Protein AF-A0A813G6Q9-F1 (afdb_monomer_lite)

InterPro domains:
  IPR015424 Pyridoxal phosphate-dependent transferase [SSF53383] (26-112)

Foldseek 3Di:
DDPFVVLLVVQLVLLCVLCVLQVNNVVNVPDPSVPRTNKDKHAHRPLQDAPDDPPDDDPGPQVCCCPPLVAHWDKDAPDDPVGIITMDGPPPRDDPVSSVSVSVSSVVSSVVD

Organism: Polarella glacialis (NCBI:txid89957)

Secondary structure (DSSP, 8-state):
--HHHHHHHHHHHHHHHHHHHHT-HHHHTTS-GGG--SEEEEEPPTTS-----TT---SSHHHHHHHHH----EEEE--TTT-EEEEEEBTTTB-HHHHHHHHHHHHHHHHT-

Structure (mmCIF, N/CA/C/O backbone):
data_AF-A0A813G6Q9-F1
#
_entry.id   AF-A0A813G6Q9-F1
#
loop_
_atom_site.group_PDB
_atom_site.id
_atom_site.type_symbol
_atom_site.label_atom_id
_atom_site.label_alt_id
_atom_site.label_comp_id
_atom_site.label_asym_id
_atom_site.label_entity_id
_atom_site.label_seq_id
_atom_site.pdbx_PDB_ins_code
_atom_site.Cartn_x
_atom_site.Cartn_y
_atom_site.Cartn_z
_atom_site.occupancy
_atom_site.B_iso_or_equiv
_atom_site.auth_seq_id
_atom_site.auth_comp_id
_atom_site.auth_asym_id
_atom_site.auth_atom_id
_atom_site.pdbx_PDB_model_num
ATOM 1 N N . GLU A 1 1 ? 16.220 8.473 -19.631 1.00 78.81 1 GLU A N 1
ATOM 2 C CA . GLU A 1 1 ? 15.675 7.422 -18.745 1.00 78.81 1 GLU A CA 1
ATOM 3 C C . GLU A 1 1 ? 14.819 6.499 -19.603 1.00 78.81 1 GLU A C 1
ATOM 5 O O . GLU A 1 1 ? 14.027 7.004 -20.392 1.00 78.81 1 GLU A O 1
ATOM 10 N N . THR A 1 2 ? 15.024 5.183 -19.544 1.00 88.25 2 THR A N 1
ATOM 11 C CA . THR A 1 2 ? 14.120 4.224 -20.209 1.00 88.25 2 THR A CA 1
ATOM 12 C C . THR A 1 2 ? 12.813 4.097 -19.422 1.00 88.25 2 THR A C 1
ATOM 14 O O . THR A 1 2 ? 12.775 4.400 -18.230 1.00 88.25 2 THR A O 1
ATOM 17 N N . SER A 1 3 ? 11.739 3.608 -20.047 1.00 85.75 3 SER A N 1
ATOM 18 C CA . SER A 1 3 ? 10.462 3.371 -19.352 1.00 85.75 3 SER A CA 1
ATO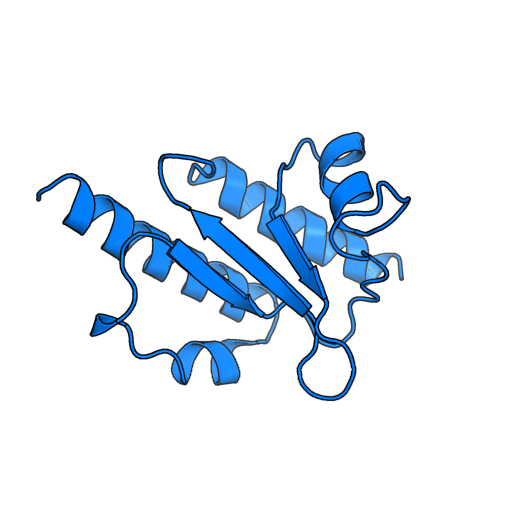M 19 C C . SER A 1 3 ? 10.615 2.449 -18.136 1.00 85.75 3 SER A C 1
ATOM 21 O O . SER A 1 3 ? 10.020 2.705 -17.092 1.00 85.75 3 SER A O 1
ATOM 23 N N . SER A 1 4 ? 11.461 1.419 -18.239 1.00 86.44 4 SER A N 1
ATOM 24 C CA . SER A 1 4 ? 11.757 0.505 -17.131 1.00 86.44 4 SER A CA 1
ATOM 25 C C . SER A 1 4 ? 12.481 1.206 -15.984 1.00 86.44 4 SER A C 1
ATOM 27 O O . SER A 1 4 ? 12.086 1.038 -14.836 1.00 86.44 4 SER A O 1
ATOM 29 N N . GLN A 1 5 ? 13.501 2.020 -16.281 1.00 89.81 5 GLN A N 1
ATOM 30 C CA . GLN A 1 5 ? 14.230 2.793 -15.263 1.00 89.81 5 GLN A CA 1
ATOM 31 C C . GLN A 1 5 ? 13.314 3.801 -14.560 1.00 89.81 5 GLN A C 1
ATOM 33 O O . GLN A 1 5 ? 13.376 3.945 -13.342 1.00 89.81 5 GLN A O 1
ATOM 38 N N . HIS A 1 6 ? 12.413 4.434 -15.315 1.00 89.44 6 HIS A N 1
ATOM 39 C CA . HIS A 1 6 ? 11.405 5.329 -14.762 1.00 89.44 6 HIS A CA 1
ATOM 40 C C . HIS A 1 6 ? 10.467 4.595 -13.799 1.00 89.44 6 HIS A C 1
ATOM 42 O O . HIS A 1 6 ? 10.303 5.009 -12.656 1.00 89.44 6 HIS A O 1
ATOM 48 N N . CYS A 1 7 ? 9.873 3.480 -14.232 1.00 89.88 7 CYS A N 1
ATOM 49 C CA . CYS A 1 7 ? 8.939 2.718 -13.400 1.00 89.88 7 CYS A CA 1
ATOM 50 C C . CYS A 1 7 ? 9.616 2.141 -12.153 1.00 89.88 7 CYS A C 1
ATOM 52 O O . CYS A 1 7 ? 9.025 2.176 -11.077 1.00 89.88 7 CYS A O 1
ATOM 54 N N . HIS A 1 8 ? 10.854 1.669 -12.291 1.00 91.00 8 HIS A N 1
ATOM 55 C CA . HIS A 1 8 ? 11.694 1.217 -11.186 1.00 91.00 8 HIS A CA 1
ATOM 56 C C . HIS A 1 8 ? 11.881 2.311 -10.128 1.00 91.00 8 HIS A C 1
ATOM 58 O O . HIS A 1 8 ? 11.502 2.147 -8.969 1.00 91.00 8 HIS A O 1
ATOM 64 N N . ARG A 1 9 ? 12.373 3.486 -10.532 1.00 91.56 9 ARG A N 1
ATOM 65 C CA . ARG A 1 9 ? 12.581 4.600 -9.601 1.00 91.56 9 ARG A CA 1
ATOM 66 C C . ARG A 1 9 ? 11.278 5.015 -8.915 1.00 91.56 9 ARG A C 1
ATOM 68 O O . ARG A 1 9 ? 11.248 5.230 -7.706 1.00 91.56 9 ARG A O 1
ATOM 75 N N . ARG A 1 10 ? 10.183 5.091 -9.675 1.00 91.38 10 ARG A N 1
ATOM 76 C CA . ARG A 1 10 ? 8.877 5.525 -9.163 1.00 91.38 10 ARG A CA 1
ATOM 77 C C . ARG A 1 10 ? 8.239 4.518 -8.214 1.00 91.38 10 ARG A C 1
ATOM 79 O O . ARG A 1 10 ? 7.620 4.937 -7.240 1.00 91.38 10 ARG A O 1
ATOM 86 N N . VAL A 1 11 ? 8.401 3.215 -8.452 1.00 91.56 11 VAL A N 1
ATOM 87 C CA . VAL A 1 11 ? 7.886 2.197 -7.527 1.00 91.56 11 VAL A CA 1
ATOM 88 C C . VAL A 1 11 ? 8.661 2.194 -6.207 1.00 91.56 11 VAL A C 1
ATOM 90 O O . VAL A 1 11 ? 8.049 2.012 -5.157 1.00 91.56 11 VAL A O 1
ATOM 93 N N . LEU A 1 12 ? 9.967 2.483 -6.236 1.00 92.69 12 LEU A N 1
ATOM 94 C CA . LEU A 1 12 ? 10.785 2.635 -5.030 1.00 92.69 12 LEU A CA 1
ATOM 95 C C . LEU A 1 12 ? 10.445 3.909 -4.242 1.00 92.69 12 LEU A C 1
ATOM 97 O O . LEU A 1 12 ? 10.329 3.865 -3.019 1.00 92.69 12 LEU A O 1
ATOM 101 N N . GLU A 1 13 ? 10.256 5.045 -4.926 1.00 92.75 13 GLU A N 1
ATOM 102 C CA . GLU A 1 13 ? 9.772 6.293 -4.311 1.00 92.75 13 GLU A CA 1
ATOM 103 C C . GLU A 1 13 ? 8.419 6.080 -3.616 1.00 92.75 13 GLU A C 1
ATOM 105 O O . GLU A 1 13 ? 8.273 6.409 -2.440 1.00 92.75 13 GLU A O 1
ATOM 110 N N . ALA A 1 14 ? 7.461 5.465 -4.317 1.00 92.75 14 ALA A N 1
ATOM 111 C CA . ALA A 1 14 ? 6.144 5.157 -3.770 1.00 92.75 14 ALA A CA 1
ATOM 112 C C . ALA A 1 14 ? 6.219 4.176 -2.592 1.00 92.75 14 ALA A C 1
ATOM 114 O O . ALA A 1 14 ? 5.548 4.369 -1.583 1.00 92.75 14 ALA A O 1
ATOM 115 N N . GLY A 1 15 ? 7.047 3.134 -2.696 1.00 93.38 15 GLY A N 1
ATOM 116 C CA . GLY A 1 15 ? 7.215 2.158 -1.625 1.00 93.38 15 GLY A CA 1
ATOM 117 C C . GLY A 1 15 ? 7.775 2.774 -0.346 1.00 93.38 15 GLY A C 1
ATOM 118 O O . GLY A 1 15 ? 7.209 2.554 0.724 1.00 93.38 15 GLY A O 1
ATOM 119 N N . ARG A 1 16 ? 8.799 3.633 -0.463 1.00 94.19 16 ARG A N 1
ATOM 120 C CA . ARG A 1 16 ? 9.325 4.416 0.668 1.00 94.19 16 ARG A CA 1
ATOM 121 C C . ARG A 1 16 ? 8.269 5.325 1.280 1.00 94.19 16 ARG A C 1
ATOM 123 O O . ARG A 1 16 ? 8.125 5.341 2.499 1.00 94.19 16 ARG A O 1
ATOM 130 N N . GLU A 1 17 ? 7.537 6.074 0.455 1.00 94.56 17 GLU A N 1
ATOM 131 C CA . GLU A 1 17 ? 6.491 6.986 0.932 1.00 94.56 17 GLU A CA 1
ATOM 132 C C . GLU A 1 17 ? 5.447 6.241 1.772 1.00 94.56 17 GLU A C 1
ATOM 134 O O . GLU A 1 17 ? 5.120 6.656 2.886 1.00 94.56 17 GLU A O 1
ATOM 139 N N . LEU A 1 18 ? 4.951 5.118 1.249 1.00 95.69 18 LEU A N 1
ATOM 140 C CA . LEU A 1 18 ? 3.947 4.306 1.921 1.00 95.69 18 LEU A CA 1
ATOM 141 C C . LEU A 1 18 ? 4.495 3.666 3.199 1.00 95.69 18 LEU A C 1
ATOM 143 O O . LEU A 1 18 ? 3.836 3.734 4.233 1.00 95.69 18 LEU A O 1
ATOM 147 N N . ALA A 1 19 ? 5.707 3.108 3.160 1.00 95.62 19 ALA A N 1
ATOM 148 C CA . ALA A 1 19 ? 6.331 2.489 4.326 1.00 95.62 19 ALA A CA 1
ATOM 149 C C . ALA A 1 19 ? 6.508 3.487 5.481 1.00 95.62 19 ALA A C 1
ATOM 151 O O . ALA A 1 19 ? 6.148 3.184 6.620 1.00 95.62 19 ALA A O 1
ATOM 152 N N . VAL A 1 20 ? 6.964 4.708 5.177 1.00 95.94 20 VAL A N 1
ATOM 153 C CA . VAL A 1 20 ? 7.081 5.796 6.158 1.00 95.94 20 VAL A CA 1
ATOM 154 C C . VAL A 1 20 ? 5.713 6.179 6.716 1.00 95.94 20 VAL A C 1
ATOM 156 O O . VAL A 1 20 ? 5.546 6.247 7.933 1.00 95.94 20 VAL A O 1
ATOM 159 N N . ALA A 1 21 ? 4.720 6.395 5.850 1.00 96.31 21 ALA A N 1
ATOM 160 C CA . ALA A 1 21 ? 3.379 6.787 6.278 1.00 96.31 21 ALA A CA 1
ATOM 161 C C . ALA A 1 21 ? 2.701 5.722 7.156 1.00 96.31 21 ALA A C 1
ATOM 163 O O . ALA A 1 21 ? 1.921 6.054 8.046 1.00 96.31 21 ALA A O 1
ATOM 164 N N . TRP A 1 22 ? 2.996 4.447 6.911 1.00 96.31 22 TRP A N 1
ATOM 165 C CA . TRP A 1 22 ? 2.398 3.305 7.599 1.00 96.31 22 TRP A CA 1
ATOM 166 C C . TRP A 1 22 ? 3.216 2.782 8.781 1.00 96.31 22 TRP A C 1
ATOM 168 O O . TRP A 1 22 ? 2.766 1.853 9.451 1.00 96.31 22 TRP A O 1
ATOM 178 N N . GLY A 1 23 ? 4.390 3.362 9.048 1.00 94.69 23 GLY A N 1
ATOM 179 C CA . GLY A 1 23 ? 5.273 2.929 10.132 1.00 94.69 23 GLY A CA 1
ATOM 180 C C . GLY A 1 23 ? 5.877 1.537 9.915 1.00 94.69 23 GLY A C 1
ATOM 181 O O . GLY A 1 23 ? 6.063 0.808 10.881 1.00 94.69 23 GLY A O 1
ATOM 182 N N . THR A 1 24 ? 6.154 1.165 8.661 1.00 94.00 24 THR A N 1
ATOM 183 C CA . THR A 1 24 ? 6.754 -0.126 8.245 1.00 94.00 24 THR A CA 1
ATOM 184 C C . THR A 1 24 ? 8.094 0.072 7.519 1.00 94.00 24 THR A C 1
ATOM 186 O O . THR A 1 24 ? 8.481 -0.681 6.624 1.00 94.00 24 THR A O 1
ATOM 189 N N . SER A 1 25 ? 8.799 1.155 7.863 1.00 89.75 25 SER A N 1
ATOM 190 C CA . SER A 1 25 ? 10.067 1.536 7.230 1.00 89.75 25 SER A CA 1
ATOM 191 C C . SER A 1 25 ? 11.165 0.496 7.427 1.00 89.75 25 SER A C 1
ATOM 193 O O . SER A 1 25 ? 11.959 0.295 6.514 1.00 89.75 25 SER A O 1
ATOM 195 N N . ASP A 1 26 ? 11.210 -0.173 8.579 1.00 84.06 26 ASP A N 1
ATOM 196 C CA . ASP A 1 26 ? 12.254 -1.156 8.887 1.00 84.06 26 ASP A CA 1
ATOM 197 C C . ASP A 1 26 ? 12.186 -2.358 7.934 1.00 84.06 26 ASP A C 1
ATOM 199 O O . ASP A 1 26 ? 13.213 -2.846 7.465 1.00 84.06 26 ASP A O 1
ATOM 203 N N . GLU A 1 27 ? 10.980 -2.796 7.567 1.00 83.50 27 GLU A N 1
ATOM 204 C CA . GLU A 1 27 ? 10.787 -3.847 6.569 1.00 83.50 27 GLU A CA 1
ATOM 205 C C . GLU A 1 27 ? 11.082 -3.375 5.152 1.00 83.50 27 GLU A C 1
ATOM 207 O O . GLU A 1 27 ? 11.574 -4.152 4.335 1.00 83.50 27 GLU A O 1
ATOM 212 N N . TRP A 1 28 ? 10.793 -2.111 4.849 1.00 85.62 28 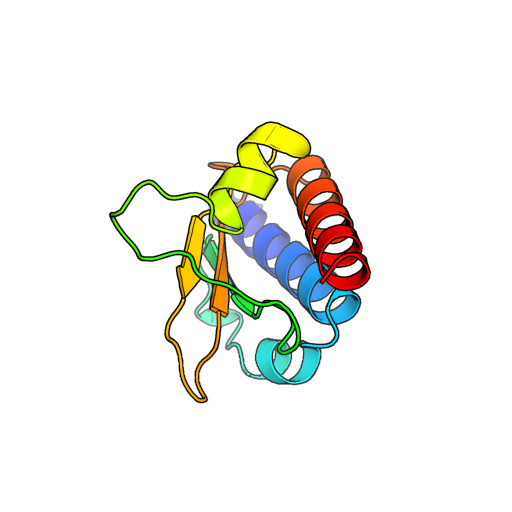TRP A N 1
ATOM 213 C CA . TRP A 1 28 ? 11.132 -1.545 3.550 1.00 85.62 28 TRP A CA 1
ATOM 214 C C . TRP A 1 28 ? 12.648 -1.426 3.357 1.00 85.62 28 TRP A C 1
ATOM 216 O O . TRP A 1 28 ? 13.152 -1.714 2.277 1.00 85.62 28 TRP A O 1
ATOM 226 N N . LEU A 1 29 ? 13.392 -1.071 4.407 1.00 71.50 29 LEU A N 1
ATOM 227 C CA . LEU A 1 29 ? 14.856 -0.995 4.380 1.00 71.50 29 LEU A CA 1
ATOM 228 C C . LEU A 1 29 ? 15.532 -2.357 4.150 1.00 71.50 29 LEU A C 1
ATOM 230 O O . LEU A 1 29 ? 16.700 -2.395 3.773 1.00 71.50 29 LEU A O 1
ATOM 234 N N . ALA A 1 30 ? 14.816 -3.467 4.357 1.00 74.56 30 ALA A N 1
ATOM 235 C CA . ALA A 1 30 ? 15.303 -4.812 4.056 1.00 74.56 30 ALA A CA 1
ATOM 236 C C . ALA A 1 30 ? 15.139 -5.207 2.574 1.00 74.56 30 ALA A C 1
ATOM 238 O O . ALA A 1 30 ? 15.600 -6.277 2.173 1.00 74.56 30 ALA A O 1
ATOM 239 N N . VAL A 1 31 ? 14.469 -4.383 1.762 1.00 81.38 31 VAL A N 1
ATOM 240 C CA . VAL A 1 31 ? 14.310 -4.624 0.326 1.00 81.38 31 VAL A CA 1
ATOM 241 C C . VAL A 1 31 ? 15.618 -4.303 -0.391 1.00 81.38 31 VAL A C 1
ATOM 243 O O . VAL A 1 31 ? 16.121 -3.185 -0.318 1.00 81.38 31 VAL A O 1
ATOM 246 N N . ASP A 1 32 ? 16.136 -5.274 -1.139 1.00 87.31 32 ASP A N 1
ATOM 247 C CA . ASP A 1 32 ? 17.211 -5.030 -2.096 1.00 87.31 32 ASP A CA 1
ATOM 248 C C . ASP A 1 32 ? 16.639 -4.305 -3.321 1.00 87.31 32 ASP A C 1
ATOM 250 O O . ASP A 1 32 ? 15.948 -4.897 -4.158 1.00 87.31 32 ASP A O 1
ATOM 254 N N . GLU A 1 33 ? 16.883 -2.996 -3.391 1.00 87.19 33 GLU A N 1
ATOM 255 C CA . GLU A 1 33 ? 16.346 -2.135 -4.441 1.00 87.19 33 GLU A CA 1
ATOM 256 C C . GLU A 1 33 ? 16.818 -2.564 -5.833 1.00 87.19 33 GLU A C 1
ATOM 258 O O . GLU A 1 33 ? 16.047 -2.431 -6.779 1.00 87.19 33 GLU A O 1
ATOM 263 N N . GLU A 1 34 ? 18.011 -3.155 -5.976 1.00 86.50 34 GLU A N 1
ATOM 264 C CA . GLU A 1 34 ? 18.526 -3.605 -7.278 1.00 86.50 34 GLU A CA 1
ATOM 265 C C . GLU A 1 34 ? 17.720 -4.779 -7.856 1.00 86.50 34 GLU A C 1
ATOM 267 O O . GLU A 1 34 ? 17.657 -4.958 -9.075 1.00 86.50 34 GLU A O 1
ATOM 272 N N . LEU A 1 35 ? 17.053 -5.554 -6.994 1.00 85.62 35 LEU A N 1
ATOM 273 C CA . LEU A 1 35 ? 16.202 -6.681 -7.389 1.00 85.62 35 LEU A CA 1
ATOM 274 C C . LEU A 1 35 ? 14.756 -6.266 -7.692 1.00 85.62 35 LEU A C 1
ATOM 276 O O . LEU A 1 35 ? 13.969 -7.063 -8.214 1.00 85.62 35 LEU A O 1
ATOM 280 N N . VAL A 1 36 ? 14.384 -5.022 -7.389 1.00 85.25 36 VAL A N 1
ATOM 281 C CA . VAL A 1 36 ? 13.060 -4.487 -7.700 1.00 85.25 36 VAL A CA 1
ATOM 282 C C . VAL A 1 36 ? 13.024 -4.105 -9.175 1.00 85.25 36 VAL A C 1
ATOM 284 O O . VAL A 1 36 ? 13.710 -3.192 -9.609 1.00 85.25 36 VAL A O 1
ATOM 287 N N . ALA A 1 37 ? 12.187 -4.769 -9.970 1.00 84.62 37 ALA A N 1
ATOM 288 C CA . ALA A 1 37 ? 11.976 -4.380 -11.364 1.00 84.62 37 ALA A CA 1
ATOM 289 C C . ALA A 1 37 ? 11.035 -3.160 -11.450 1.00 84.62 37 ALA A C 1
ATOM 291 O O . ALA A 1 37 ? 11.420 -2.034 -11.154 1.00 84.62 37 ALA A O 1
ATOM 292 N N . THR A 1 38 ? 9.776 -3.364 -11.836 1.00 85.00 38 THR A N 1
ATOM 293 C CA . THR A 1 38 ? 8.748 -2.306 -11.949 1.00 85.00 38 THR A CA 1
ATOM 294 C C . THR A 1 38 ? 7.596 -2.488 -10.956 1.00 85.00 38 THR A C 1
ATOM 296 O O . THR A 1 38 ? 6.573 -1.802 -11.030 1.00 85.00 38 THR A O 1
ATOM 299 N N . GLN A 1 39 ? 7.754 -3.431 -10.024 1.00 88.94 39 GLN A N 1
ATOM 300 C CA . GLN A 1 39 ? 6.760 -3.810 -9.028 1.00 88.94 39 GLN A CA 1
ATOM 301 C C . GLN A 1 39 ? 7.433 -3.998 -7.675 1.00 88.94 39 GLN A C 1
ATOM 303 O O . GLN A 1 39 ? 8.506 -4.589 -7.610 1.00 88.94 39 GLN A O 1
ATOM 308 N N . ALA A 1 40 ? 6.779 -3.551 -6.607 1.00 90.56 40 ALA A N 1
ATOM 309 C CA . ALA A 1 40 ? 7.268 -3.721 -5.243 1.00 90.56 40 ALA A CA 1
ATOM 310 C C . ALA A 1 40 ? 6.150 -4.212 -4.324 1.00 90.56 40 ALA A C 1
ATOM 312 O O . ALA A 1 40 ? 4.978 -3.893 -4.534 1.00 90.56 40 ALA A O 1
ATOM 313 N N . MET A 1 41 ? 6.524 -4.979 -3.304 1.00 91.50 41 MET A N 1
ATOM 314 C CA . MET A 1 41 ? 5.633 -5.396 -2.225 1.00 91.50 41 MET A CA 1
ATOM 315 C C . MET A 1 41 ? 5.886 -4.484 -1.028 1.00 91.50 41 MET A C 1
ATOM 317 O O . MET A 1 41 ? 6.980 -4.494 -0.474 1.00 91.50 41 MET A O 1
ATOM 321 N N . VAL A 1 42 ? 4.888 -3.700 -0.631 1.00 93.75 42 VAL A N 1
ATOM 322 C CA . VAL A 1 42 ? 4.974 -2.809 0.533 1.00 93.75 42 VAL A CA 1
ATOM 323 C C . VAL A 1 42 ? 4.142 -3.400 1.653 1.00 93.75 42 VAL A C 1
ATOM 325 O O . VAL A 1 42 ? 2.993 -3.793 1.430 1.00 93.75 42 VAL A O 1
ATOM 328 N N . ARG A 1 43 ? 4.715 -3.488 2.851 1.00 94.50 43 ARG A N 1
ATOM 329 C CA . ARG A 1 43 ? 4.011 -4.030 4.009 1.00 94.50 43 ARG A CA 1
ATOM 330 C C . ARG A 1 43 ? 2.900 -3.074 4.439 1.00 94.50 43 ARG A C 1
ATOM 332 O O . ARG A 1 43 ? 3.102 -1.867 4.503 1.00 94.50 43 ARG A O 1
ATOM 339 N N . LEU A 1 44 ? 1.715 -3.613 4.708 1.00 95.00 44 LEU A N 1
ATOM 340 C CA . LEU A 1 44 ? 0.628 -2.858 5.326 1.00 95.00 44 LEU A CA 1
ATOM 341 C C . LEU A 1 44 ? 0.880 -2.739 6.839 1.00 95.00 44 LEU A C 1
ATOM 343 O O . LEU A 1 44 ? 1.557 -3.597 7.412 1.00 95.00 44 LEU A O 1
ATOM 347 N N . PRO A 1 45 ? 0.316 -1.719 7.508 1.00 94.88 45 PRO A N 1
ATOM 348 C CA . PRO A 1 45 ? 0.457 -1.567 8.953 1.00 94.88 45 PRO A CA 1
ATOM 349 C C . PRO A 1 45 ? 0.062 -2.841 9.714 1.00 94.88 45 PRO A C 1
ATOM 351 O O . PRO A 1 45 ? -0.990 -3.421 9.444 1.00 94.88 45 PRO A O 1
ATOM 354 N N . HIS A 1 46 ? 0.851 -3.248 10.712 1.00 90.81 46 HIS A N 1
ATOM 355 C CA . HIS A 1 46 ? 0.586 -4.472 11.491 1.00 90.81 46 HIS A CA 1
ATOM 356 C C . HIS A 1 46 ? -0.747 -4.450 12.246 1.00 90.81 46 HIS A C 1
ATOM 358 O O . HIS A 1 46 ? -1.332 -5.496 12.511 1.00 90.81 46 HIS A O 1
ATOM 364 N N . SER A 1 47 ? -1.222 -3.259 12.600 1.00 91.38 47 SER A N 1
ATOM 365 C CA . SER A 1 47 ? -2.507 -3.049 13.265 1.00 91.38 47 SER A CA 1
ATOM 366 C C . SER A 1 47 ? -3.706 -3.140 12.317 1.00 91.38 47 SER A C 1
ATOM 368 O O . SER A 1 47 ? -4.835 -3.258 12.791 1.00 91.38 47 SER A O 1
ATOM 370 N N . LEU A 1 48 ? -3.491 -3.103 10.996 1.00 92.31 48 LEU A N 1
ATOM 371 C CA . LEU A 1 48 ? -4.566 -3.200 10.017 1.00 92.31 48 LEU A CA 1
ATOM 372 C C . LEU A 1 48 ? -5.075 -4.643 9.949 1.00 92.31 48 LEU A C 1
ATOM 374 O O . LEU A 1 48 ? -4.351 -5.566 9.571 1.00 92.31 48 LEU A O 1
ATOM 378 N N . LYS A 1 49 ? -6.356 -4.843 10.256 1.00 90.38 49 LYS A N 1
ATOM 379 C CA . LYS A 1 49 ? -7.004 -6.153 10.170 1.00 90.38 49 LYS A CA 1
ATOM 380 C C . LYS A 1 49 ? -7.330 -6.459 8.709 1.00 90.38 49 LYS A C 1
ATOM 382 O O . LYS A 1 49 ? -8.360 -6.043 8.182 1.00 90.38 49 LYS A O 1
ATOM 387 N N . VAL A 1 50 ? -6.450 -7.208 8.052 1.00 89.06 50 VAL A N 1
ATOM 388 C CA . VAL A 1 50 ? -6.652 -7.677 6.676 1.00 89.06 50 VAL A CA 1
ATOM 389 C C . VAL A 1 50 ? -7.292 -9.063 6.707 1.00 89.06 50 VAL A C 1
ATOM 391 O O . VAL A 1 50 ? -6.691 -10.026 7.176 1.00 89.06 50 VAL A O 1
ATOM 394 N N . GLN A 1 51 ? -8.526 -9.161 6.214 1.00 86.31 51 GLN A N 1
ATOM 395 C CA . GLN A 1 51 ? -9.276 -10.423 6.109 1.00 86.31 51 GLN A CA 1
ATOM 396 C C . GLN A 1 51 ? -9.391 -10.918 4.661 1.00 86.31 51 GLN A C 1
ATOM 398 O O . GLN A 1 51 ? -10.080 -11.899 4.392 1.00 86.31 51 GLN A O 1
ATOM 403 N N . ASP A 1 52 ? -8.734 -10.240 3.716 1.00 83.38 52 ASP A N 1
ATOM 404 C CA . ASP A 1 52 ? -8.737 -10.624 2.309 1.00 83.38 52 ASP A CA 1
ATOM 405 C C . ASP A 1 52 ? -8.148 -12.025 2.129 1.00 83.38 52 ASP A C 1
ATOM 407 O O . ASP A 1 52 ? -7.036 -12.308 2.581 1.00 83.38 52 ASP A O 1
ATOM 411 N N . VAL A 1 53 ? -8.893 -12.885 1.434 1.00 76.69 53 VAL A N 1
ATOM 412 C CA . VAL A 1 53 ? -8.431 -14.208 1.014 1.00 76.69 53 VAL A CA 1
ATOM 413 C C . VAL A 1 53 ? -8.180 -14.165 -0.495 1.00 76.69 53 VAL A C 1
ATOM 415 O O . VAL A 1 53 ? -9.104 -13.856 -1.256 1.00 76.69 53 VAL A O 1
ATOM 418 N N . PRO A 1 54 ? -6.953 -14.454 -0.964 1.00 69.06 54 PRO A N 1
ATOM 419 C CA . PRO A 1 54 ? -6.647 -14.469 -2.390 1.00 69.06 54 PRO A CA 1
ATOM 420 C C . PRO A 1 54 ? -7.616 -15.356 -3.186 1.00 69.06 54 PRO A C 1
ATOM 422 O O . PRO A 1 54 ? -7.877 -16.497 -2.819 1.00 69.06 54 PRO A O 1
ATOM 425 N N . GLY A 1 55 ? -8.153 -14.825 -4.287 1.00 68.00 55 GLY A N 1
ATOM 426 C CA . GLY A 1 55 ? -9.075 -15.551 -5.170 1.00 68.00 55 GLY A CA 1
ATOM 427 C C . GLY A 1 55 ? -10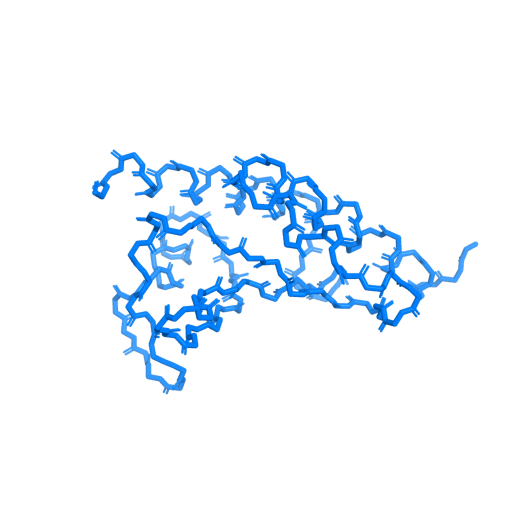.533 -15.608 -4.702 1.00 68.00 55 GLY A C 1
ATOM 428 O O . GLY A 1 55 ? -11.378 -16.048 -5.478 1.00 68.00 55 GLY A O 1
ATOM 429 N N . ILE A 1 56 ? -10.857 -15.118 -3.499 1.00 72.25 56 ILE A N 1
ATOM 430 C CA . ILE A 1 56 ? -12.232 -15.079 -2.986 1.00 72.25 56 ILE A CA 1
ATOM 431 C C . ILE A 1 56 ? -12.718 -13.624 -2.943 1.00 72.25 56 ILE A C 1
ATOM 433 O O . ILE A 1 56 ? -12.209 -12.828 -2.151 1.00 72.25 56 ILE A O 1
ATOM 437 N N . PRO A 1 57 ? -13.701 -13.239 -3.779 1.00 67.50 57 PRO A N 1
ATOM 438 C CA . PRO A 1 57 ? -14.369 -11.952 -3.645 1.00 67.50 57 PRO A CA 1
ATOM 439 C C . PRO A 1 57 ? -15.069 -11.889 -2.284 1.00 67.50 57 PRO A C 1
ATOM 441 O O . PRO A 1 57 ? -15.974 -12.672 -2.009 1.00 67.50 57 PRO A O 1
ATOM 444 N N . GLY A 1 58 ? -14.644 -10.970 -1.425 1.00 69.44 58 GLY A N 1
ATOM 445 C CA . GLY A 1 58 ? -15.195 -10.802 -0.083 1.00 69.44 58 GLY A CA 1
ATOM 446 C C . GLY A 1 58 ? -15.099 -9.357 0.390 1.00 69.44 58 GLY A C 1
ATOM 447 O O . GLY A 1 58 ? -14.447 -8.529 -0.247 1.00 69.44 58 GLY A O 1
ATOM 448 N N . ALA A 1 59 ? -15.732 -9.058 1.525 1.00 73.12 59 ALA A N 1
ATOM 449 C CA . ALA A 1 59 ? -15.753 -7.735 2.156 1.00 73.12 59 ALA A CA 1
ATOM 450 C C . ALA A 1 59 ? -14.434 -7.393 2.889 1.00 73.12 59 ALA A C 1
ATOM 452 O O . ALA A 1 59 ? -14.447 -6.894 4.011 1.00 73.12 59 ALA A O 1
ATOM 453 N N . GLY A 1 60 ? -13.292 -7.705 2.273 1.00 86.56 60 GLY A N 1
ATOM 454 C CA . GLY A 1 60 ? -11.965 -7.401 2.806 1.00 86.56 60 GLY A CA 1
ATOM 455 C C . GLY A 1 60 ? -11.517 -5.966 2.518 1.00 86.56 60 GLY A C 1
ATOM 456 O O . GLY A 1 60 ? -12.220 -5.183 1.868 1.00 86.56 60 GLY A O 1
ATOM 457 N N . VAL A 1 61 ? -10.307 -5.627 2.965 1.00 90.88 61 VAL A N 1
ATOM 458 C CA . VAL A 1 61 ? -9.679 -4.315 2.760 1.00 90.88 61 VAL A CA 1
ATOM 459 C C . VAL A 1 61 ? -9.632 -3.973 1.275 1.00 90.88 61 VAL A C 1
ATOM 461 O O . VAL A 1 61 ? -9.934 -2.840 0.909 1.00 90.88 61 VAL A O 1
ATOM 464 N N . ARG A 1 62 ? -9.356 -4.944 0.394 1.00 90.62 62 ARG A N 1
ATOM 465 C CA . ARG A 1 62 ? -9.335 -4.705 -1.055 1.00 90.62 62 ARG A CA 1
ATOM 466 C C . ARG A 1 62 ? -10.687 -4.219 -1.575 1.00 90.62 62 ARG A C 1
ATOM 468 O O . ARG A 1 62 ? -10.736 -3.295 -2.385 1.00 90.62 62 ARG A O 1
ATOM 475 N N . SER A 1 63 ? -11.783 -4.828 -1.120 1.00 89.38 63 SER A N 1
ATOM 476 C CA . SER A 1 63 ? -13.126 -4.419 -1.540 1.00 89.38 63 SER A CA 1
ATOM 477 C C . SER A 1 63 ? -13.459 -3.021 -1.035 1.00 89.38 63 SER A C 1
ATOM 479 O O . SER A 1 63 ? -14.020 -2.231 -1.788 1.00 89.38 63 SER A O 1
ATOM 481 N N . VAL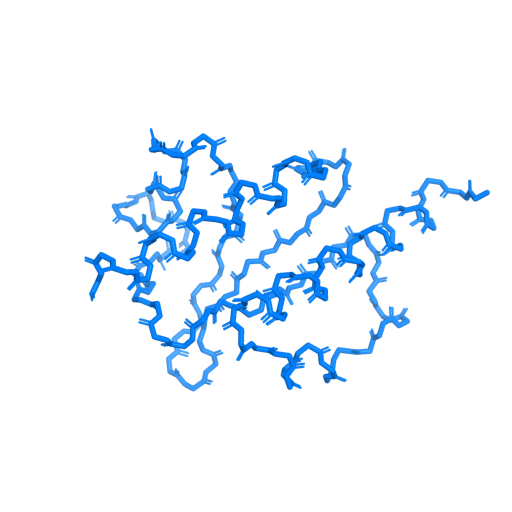 A 1 64 ? -13.088 -2.700 0.208 1.00 91.81 64 VAL A N 1
ATOM 482 C CA . VAL A 1 64 ? -13.342 -1.379 0.797 1.00 91.81 64 VAL A CA 1
ATOM 483 C C . VAL A 1 64 ? -12.530 -0.290 0.092 1.00 91.81 64 VAL A C 1
ATOM 485 O O . VAL A 1 64 ? -13.088 0.751 -0.254 1.00 91.81 64 VAL A O 1
ATOM 488 N N . LEU A 1 65 ? -11.246 -0.537 -0.192 1.00 91.75 65 LEU A N 1
ATOM 489 C CA . LEU A 1 65 ? -10.401 0.366 -0.984 1.00 91.75 65 LEU A CA 1
ATOM 490 C C . LEU A 1 65 ? -11.043 0.685 -2.337 1.00 91.75 65 LEU A C 1
ATOM 492 O O . LEU A 1 65 ? -11.159 1.853 -2.713 1.00 91.75 65 LEU A O 1
ATOM 496 N N . ARG A 1 66 ? -11.552 -0.340 -3.025 1.00 91.31 66 ARG A N 1
ATOM 497 C CA . ARG A 1 66 ? -12.224 -0.177 -4.312 1.00 91.31 66 ARG A CA 1
ATOM 498 C C . ARG A 1 66 ? -13.530 0.605 -4.195 1.00 91.31 66 ARG A C 1
ATOM 500 O O . ARG A 1 66 ? -13.699 1.613 -4.872 1.00 91.31 66 ARG A O 1
ATOM 507 N N . SER A 1 67 ? -14.467 0.142 -3.368 1.00 90.94 67 SER A N 1
ATOM 508 C CA . SER A 1 67 ? -15.839 0.662 -3.362 1.00 90.94 67 SER A CA 1
ATOM 509 C C . SER A 1 67 ? -15.962 2.035 -2.711 1.00 90.94 67 SER A C 1
ATOM 511 O O . SER A 1 67 ? -16.824 2.815 -3.103 1.00 90.94 67 SER A O 1
ATOM 513 N N . ARG A 1 68 ? -15.135 2.323 -1.700 1.00 93.12 68 ARG A N 1
ATOM 514 C CA . ARG A 1 68 ? -15.242 3.550 -0.902 1.00 93.12 68 ARG A CA 1
ATOM 515 C C . ARG A 1 68 ? -14.223 4.610 -1.297 1.00 93.12 68 ARG A C 1
ATOM 517 O O . ARG A 1 68 ? -14.546 5.790 -1.259 1.00 93.12 68 ARG A O 1
ATOM 524 N N . PHE A 1 69 ? -13.014 4.197 -1.665 1.00 91.50 69 PHE A N 1
ATOM 525 C CA . PHE A 1 69 ? -11.917 5.120 -1.966 1.00 91.50 69 PHE A CA 1
ATOM 526 C C . PHE A 1 69 ? -11.569 5.173 -3.460 1.00 91.50 69 PHE A C 1
ATOM 528 O O . PHE A 1 69 ? -10.769 6.009 -3.878 1.00 91.50 69 PHE A O 1
ATOM 535 N N . GLY A 1 70 ? -12.177 4.306 -4.281 1.00 90.19 70 GLY A N 1
ATOM 536 C CA . GLY A 1 70 ? -11.890 4.233 -5.712 1.00 90.19 70 GLY A CA 1
ATOM 537 C C . GLY A 1 70 ? -10.449 3.814 -6.006 1.00 90.19 70 GLY A C 1
ATOM 538 O O . GLY A 1 70 ? -9.884 4.263 -7.004 1.00 90.19 70 GLY A O 1
ATOM 539 N N . VAL A 1 71 ? -9.842 3.015 -5.119 1.00 90.31 71 VAL A N 1
ATOM 540 C CA . VAL A 1 71 ? -8.457 2.539 -5.221 1.00 90.31 71 VAL A CA 1
ATOM 541 C C . VAL A 1 71 ? -8.453 1.045 -5.532 1.00 90.31 71 VAL A C 1
ATOM 543 O O . VAL A 1 71 ? -8.867 0.223 -4.715 1.00 90.31 71 VAL A O 1
ATOM 546 N N . GLU A 1 72 ? -7.944 0.684 -6.708 1.00 87.62 72 GLU A N 1
ATOM 547 C CA . GLU A 1 72 ? -7.668 -0.709 -7.058 1.00 87.62 72 GLU A CA 1
ATOM 548 C C . GLU A 1 72 ? -6.291 -1.112 -6.528 1.00 87.62 72 GLU A C 1
ATOM 550 O O . GLU A 1 72 ? -5.261 -0.603 -6.968 1.00 87.62 72 GLU A O 1
ATOM 555 N N . ALA A 1 73 ? -6.270 -2.052 -5.586 1.00 87.25 73 ALA A N 1
ATOM 556 C CA . ALA A 1 73 ? -5.043 -2.570 -4.997 1.00 87.25 73 ALA A CA 1
ATOM 557 C C . ALA A 1 73 ? -4.996 -4.099 -5.076 1.00 87.25 73 ALA A C 1
ATOM 559 O O . ALA A 1 73 ? -6.003 -4.793 -4.894 1.00 87.25 73 ALA A O 1
ATOM 560 N N . ALA A 1 74 ? -3.804 -4.636 -5.329 1.00 88.88 74 ALA A N 1
ATOM 561 C CA . ALA A 1 74 ? -3.522 -6.056 -5.176 1.00 88.88 74 ALA A CA 1
ATOM 562 C C . ALA A 1 74 ? -2.962 -6.284 -3.767 1.00 88.88 74 ALA A C 1
ATOM 564 O O . ALA A 1 74 ? -1.830 -5.894 -3.489 1.00 88.88 74 ALA A O 1
ATOM 565 N N . ILE A 1 75 ? -3.764 -6.888 -2.887 1.00 89.44 75 ILE A N 1
ATOM 566 C CA . ILE A 1 75 ? -3.386 -7.183 -1.499 1.00 89.44 75 ILE A CA 1
ATOM 567 C C . ILE A 1 75 ? -3.112 -8.679 -1.359 1.00 89.44 75 ILE A C 1
ATOM 569 O O . ILE A 1 75 ? -3.934 -9.504 -1.759 1.00 89.44 75 ILE A O 1
ATOM 573 N N . GLY A 1 76 ? -1.961 -9.013 -0.781 1.00 87.88 76 GLY A N 1
ATOM 574 C CA . GLY A 1 76 ? -1.620 -10.355 -0.327 1.00 87.88 76 GLY A CA 1
ATOM 575 C C . GLY A 1 76 ? -1.659 -10.412 1.194 1.00 87.88 76 GLY A C 1
ATOM 576 O O . GLY A 1 76 ? -0.902 -9.702 1.852 1.00 87.88 76 GLY A O 1
ATOM 577 N N . ASN A 1 77 ? -2.534 -11.247 1.751 1.00 89.44 77 ASN A N 1
ATOM 578 C CA . ASN A 1 77 ? -2.559 -11.553 3.176 1.00 89.44 77 ASN A CA 1
ATOM 579 C C . ASN A 1 77 ? -1.869 -12.898 3.408 1.00 89.44 77 ASN A C 1
ATOM 581 O O . ASN A 1 77 ? -2.422 -13.941 3.061 1.00 89.44 77 ASN A O 1
ATOM 585 N N . PHE A 1 78 ? -0.661 -12.874 3.964 1.00 86.69 78 PHE A N 1
ATOM 586 C CA . PHE A 1 78 ? 0.122 -14.086 4.214 1.00 86.69 78 PHE A CA 1
ATOM 587 C C . PHE A 1 78 ? -0.061 -14.619 5.641 1.00 86.69 78 PHE A C 1
ATOM 589 O O . PHE A 1 78 ? 0.458 -15.685 5.967 1.00 86.69 78 PHE A O 1
ATOM 596 N N . GLY A 1 79 ? -0.835 -13.912 6.474 1.00 81.38 79 GLY A N 1
ATOM 597 C CA . GLY A 1 79 ? -1.151 -14.310 7.840 1.00 81.38 79 GLY A CA 1
ATOM 598 C C . GLY A 1 79 ? 0.059 -14.357 8.782 1.00 81.38 79 GLY A C 1
ATOM 599 O O . GLY A 1 79 ? 1.200 -14.065 8.413 1.00 81.38 79 GLY A O 1
ATOM 600 N N . GLY A 1 80 ? -0.214 -14.722 10.037 1.00 81.19 80 GLY A N 1
ATOM 601 C CA . GLY A 1 80 ? 0.806 -14.960 11.062 1.00 81.19 80 GLY A CA 1
ATOM 602 C C . GLY A 1 80 ? 1.785 -13.797 11.254 1.00 81.19 80 GLY A C 1
ATOM 603 O O . GLY A 1 80 ? 1.398 -12.631 11.236 1.00 81.19 80 GLY A O 1
ATOM 604 N N . SER A 1 81 ? 3.065 -14.130 11.430 1.00 81.69 81 SER A N 1
ATOM 605 C CA . SER A 1 81 ? 4.164 -13.165 11.576 1.00 81.69 81 SER A CA 1
ATOM 606 C C . SER A 1 81 ? 4.587 -12.497 10.261 1.00 81.69 81 SER A C 1
ATOM 608 O O . SER A 1 81 ? 5.315 -11.504 10.296 1.00 81.69 81 SER A O 1
ATOM 610 N N . ILE A 1 82 ? 4.130 -13.009 9.109 1.00 85.00 82 ILE A N 1
ATOM 611 C CA . ILE A 1 82 ? 4.446 -12.458 7.783 1.00 85.00 82 ILE A CA 1
ATOM 612 C C . ILE A 1 82 ? 3.582 -11.217 7.520 1.00 85.00 82 ILE A C 1
ATOM 614 O O . ILE A 1 82 ? 4.085 -10.187 7.080 1.00 85.00 82 ILE A O 1
ATOM 618 N N . GLY A 1 83 ? 2.302 -11.249 7.890 1.00 89.12 83 GLY A N 1
ATOM 619 C CA . GLY A 1 83 ? 1.395 -10.107 7.756 1.00 89.12 83 GLY A CA 1
ATOM 620 C C . GLY A 1 83 ? 0.886 -9.899 6.327 1.00 89.12 83 GLY A C 1
ATOM 621 O O . GLY A 1 83 ? 0.829 -10.833 5.523 1.00 89.12 83 GLY A O 1
ATOM 622 N N . ALA A 1 84 ? 0.463 -8.673 6.021 1.00 92.31 84 ALA A N 1
ATOM 623 C CA . ALA A 1 84 ? -0.171 -8.332 4.753 1.00 92.31 84 ALA A CA 1
ATOM 624 C C . ALA A 1 84 ? 0.634 -7.293 3.970 1.00 92.31 84 ALA A C 1
ATOM 626 O O . ALA A 1 84 ? 1.290 -6.428 4.547 1.00 92.31 84 ALA A O 1
ATOM 627 N N . TYR A 1 85 ? 0.555 -7.377 2.646 1.00 93.38 85 TYR A N 1
ATOM 628 C CA . TYR A 1 85 ? 1.302 -6.529 1.726 1.00 93.38 85 TYR A CA 1
ATOM 629 C C . TYR A 1 85 ? 0.406 -6.041 0.600 1.00 93.38 85 TYR A C 1
ATOM 631 O O . TYR A 1 85 ? -0.487 -6.756 0.140 1.00 93.38 85 TYR A O 1
ATOM 639 N N . VAL A 1 86 ? 0.704 -4.848 0.102 1.00 92.69 86 VAL A N 1
ATOM 640 C CA . VAL A 1 86 ? 0.169 -4.341 -1.155 1.00 92.69 86 VAL A CA 1
ATOM 641 C C . VAL A 1 86 ? 1.236 -4.435 -2.239 1.00 92.69 86 VAL A C 1
ATOM 643 O 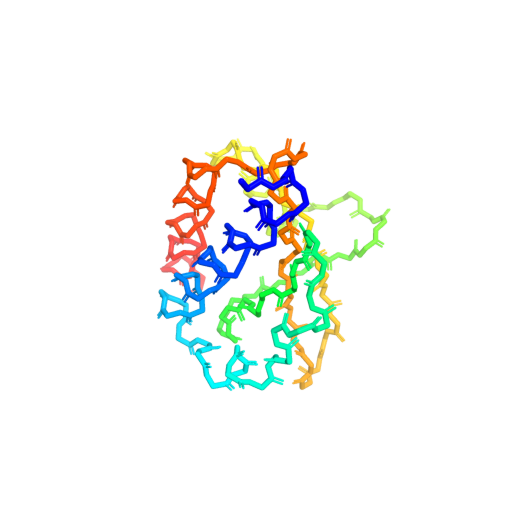O . VAL A 1 86 ? 2.395 -4.082 -2.024 1.00 92.69 86 VAL A O 1
ATOM 646 N N . ARG A 1 87 ? 0.847 -4.914 -3.420 1.00 91.81 87 ARG A N 1
ATOM 647 C CA . ARG A 1 87 ? 1.705 -4.899 -4.603 1.00 91.81 87 ARG A CA 1
ATOM 648 C C . ARG A 1 87 ? 1.498 -3.602 -5.372 1.00 91.81 87 ARG A C 1
ATOM 650 O O . ARG A 1 87 ? 0.394 -3.341 -5.849 1.00 91.81 87 ARG A O 1
ATOM 657 N N . LEU A 1 88 ? 2.576 -2.856 -5.562 1.00 90.81 88 LEU A N 1
ATOM 658 C CA . LEU A 1 88 ? 2.632 -1.697 -6.443 1.00 90.81 88 LEU A CA 1
ATOM 659 C C . LEU A 1 88 ? 3.038 -2.108 -7.858 1.00 90.81 88 LEU A C 1
ATOM 661 O O . LEU A 1 88 ? 3.795 -3.058 -8.064 1.00 90.81 88 LEU A O 1
ATOM 665 N N . SER A 1 89 ? 2.537 -1.395 -8.857 1.00 85.00 89 SER A N 1
ATOM 666 C CA . SER A 1 89 ? 2.933 -1.550 -10.260 1.00 85.00 89 SER A CA 1
ATOM 667 C C . SER A 1 89 ? 2.788 -0.213 -10.968 1.00 85.00 89 SER A C 1
ATOM 669 O O . SER A 1 89 ? 1.713 0.131 -11.475 1.00 85.00 89 SER A O 1
ATOM 671 N N . TYR A 1 90 ? 3.874 0.557 -10.966 1.00 74.06 90 TYR A N 1
ATOM 672 C CA . TYR A 1 90 ? 3.861 1.909 -11.508 1.00 74.06 90 TYR A CA 1
ATOM 673 C C . TYR A 1 90 ? 3.585 1.897 -13.019 1.00 74.06 90 TYR A C 1
ATOM 675 O O . TYR A 1 90 ? 4.062 1.013 -13.730 1.00 74.06 90 TYR A O 1
ATOM 683 N N . ALA A 1 91 ? 2.787 2.859 -13.490 1.00 66.44 91 ALA A N 1
ATOM 684 C CA . ALA A 1 91 ? 2.357 3.044 -14.885 1.00 66.44 91 ALA A CA 1
ATOM 685 C C . ALA A 1 91 ? 1.464 1.945 -15.503 1.00 66.44 91 ALA A C 1
ATOM 687 O O . ALA A 1 91 ? 0.868 2.190 -16.549 1.00 66.44 91 ALA A O 1
ATOM 688 N N . ILE A 1 92 ? 1.314 0.776 -14.868 1.00 65.81 92 ILE A N 1
ATOM 689 C CA . ILE A 1 92 ? 0.328 -0.243 -15.282 1.00 65.81 92 ILE A CA 1
ATOM 690 C C . ILE A 1 92 ? -0.944 -0.157 -14.435 1.00 65.81 92 ILE A C 1
ATOM 692 O O . ILE A 1 92 ? -2.042 -0.207 -14.980 1.00 65.81 92 ILE A O 1
ATOM 696 N N . TYR A 1 93 ? -0.805 -0.012 -13.115 1.00 60.31 93 TYR A N 1
ATOM 697 C CA . TYR A 1 93 ? -1.950 0.025 -12.197 1.00 60.31 93 TYR A CA 1
ATOM 698 C C . TYR A 1 93 ? -1.949 1.232 -11.258 1.00 60.31 93 TYR A C 1
ATOM 700 O O . TYR A 1 93 ? -2.992 1.543 -10.692 1.00 60.31 93 TYR A O 1
ATOM 708 N N . ASN A 1 94 ? -0.808 1.905 -11.072 1.00 71.75 94 ASN A N 1
ATOM 709 C CA . ASN A 1 94 ? -0.693 3.013 -10.126 1.00 71.75 94 ASN A CA 1
ATOM 710 C C . ASN A 1 94 ? -0.027 4.245 -10.756 1.00 71.75 94 ASN A C 1
ATOM 712 O O . ASN A 1 94 ? 1.076 4.164 -11.306 1.00 71.75 94 ASN A O 1
ATOM 716 N N . THR A 1 95 ? -0.691 5.389 -10.621 1.00 79.75 95 THR A N 1
ATOM 717 C CA . THR A 1 95 ? -0.155 6.748 -10.772 1.00 79.75 95 THR A CA 1
ATOM 718 C C . THR A 1 95 ? 0.254 7.313 -9.408 1.00 79.75 95 THR A C 1
ATOM 720 O O . THR A 1 95 ? -0.001 6.700 -8.374 1.00 79.75 95 THR A O 1
ATOM 723 N N . GLN A 1 96 ? 0.888 8.489 -9.370 1.00 81.19 96 GLN A N 1
ATOM 724 C CA . GLN A 1 96 ? 1.237 9.127 -8.092 1.00 81.19 96 GLN A CA 1
ATOM 725 C C . GLN A 1 96 ? -0.009 9.465 -7.258 1.00 81.19 96 GLN A C 1
ATOM 727 O O . GLN A 1 96 ? -0.010 9.263 -6.046 1.00 81.19 96 GLN A O 1
ATOM 732 N N . ASP A 1 97 ? -1.088 9.888 -7.913 1.00 85.81 97 ASP A N 1
ATOM 733 C CA . ASP A 1 97 ? -2.357 10.182 -7.249 1.00 85.81 97 ASP A CA 1
ATOM 734 C C . ASP A 1 97 ? -2.991 8.913 -6.665 1.00 85.81 97 ASP A C 1
ATOM 736 O O . ASP A 1 97 ? -3.591 8.951 -5.590 1.00 85.81 97 ASP A O 1
ATOM 740 N N . ASP A 1 98 ? -2.823 7.762 -7.326 1.00 88.62 98 ASP A N 1
ATOM 741 C CA . ASP A 1 98 ? -3.269 6.471 -6.787 1.00 88.62 98 ASP A CA 1
ATOM 742 C C . ASP A 1 98 ? -2.495 6.084 -5.527 1.00 88.62 98 ASP A C 1
ATOM 744 O O . ASP A 1 98 ? -3.095 5.580 -4.579 1.00 88.62 98 ASP A O 1
ATOM 748 N N . ILE A 1 99 ? -1.184 6.347 -5.493 1.00 91.62 99 ILE A N 1
ATOM 749 C CA . ILE A 1 99 ? -0.348 6.101 -4.311 1.00 91.62 99 ILE A CA 1
ATOM 750 C C . ILE A 1 99 ? -0.801 6.979 -3.142 1.00 91.62 99 ILE A C 1
ATOM 752 O O . ILE A 1 99 ? -1.005 6.461 -2.044 1.00 91.62 99 ILE A O 1
ATOM 756 N N . GLY A 1 100 ? -1.042 8.273 -3.376 1.00 93.50 100 GLY A N 1
ATOM 757 C CA . GLY A 1 100 ? -1.549 9.181 -2.344 1.00 93.50 100 GLY A CA 1
ATOM 758 C C . GLY A 1 100 ? -2.920 8.758 -1.807 1.00 93.50 100 GLY A C 1
ATOM 759 O O . GLY A 1 100 ? -3.118 8.672 -0.595 1.00 93.50 100 GLY A O 1
ATOM 760 N N . ARG A 1 101 ? -3.854 8.394 -2.696 1.00 94.12 101 ARG A N 1
ATOM 761 C CA . ARG A 1 101 ? -5.172 7.880 -2.289 1.00 94.12 101 ARG A CA 1
ATOM 762 C C . ARG A 1 101 ? -5.070 6.575 -1.506 1.00 94.12 101 ARG A C 1
ATOM 764 O O . ARG A 1 101 ? -5.768 6.418 -0.508 1.00 94.12 101 ARG A O 1
ATOM 771 N N . LEU A 1 102 ? -4.203 5.651 -1.926 1.00 95.25 102 LEU A N 1
ATOM 772 C CA . LEU A 1 102 ? -3.955 4.398 -1.213 1.00 95.25 102 LEU A CA 1
ATOM 773 C C . LEU A 1 102 ? -3.405 4.658 0.195 1.00 95.25 102 LEU A C 1
ATOM 775 O O . LEU A 1 102 ? -3.903 4.074 1.159 1.00 95.25 102 LEU A O 1
ATOM 779 N N . ARG A 1 103 ? -2.414 5.549 0.314 1.00 96.19 103 ARG A N 1
ATOM 780 C CA . ARG A 1 103 ? -1.817 5.963 1.590 1.00 96.19 103 ARG A CA 1
ATOM 781 C C . ARG A 1 103 ? -2.888 6.434 2.567 1.00 96.19 103 ARG A C 1
ATOM 783 O O . ARG A 1 103 ? -2.990 5.903 3.674 1.00 96.19 103 ARG A O 1
ATOM 790 N N . ASP A 1 104 ? -3.692 7.400 2.132 1.00 96.62 104 ASP A N 1
ATOM 791 C CA . ASP A 1 104 ? -4.682 8.068 2.974 1.00 96.62 104 ASP A CA 1
ATOM 792 C C . ASP A 1 104 ? -5.849 7.132 3.313 1.00 96.62 104 ASP A C 1
ATOM 794 O O . ASP A 1 104 ? -6.301 7.099 4.459 1.00 96.62 104 ASP A O 1
ATOM 798 N N . ALA A 1 105 ? -6.283 6.301 2.360 1.00 96.50 105 ALA A N 1
ATOM 799 C CA . ALA A 1 105 ? -7.326 5.305 2.581 1.00 96.50 105 ALA A CA 1
ATOM 800 C C . ALA A 1 105 ? -6.921 4.271 3.641 1.00 96.50 105 ALA 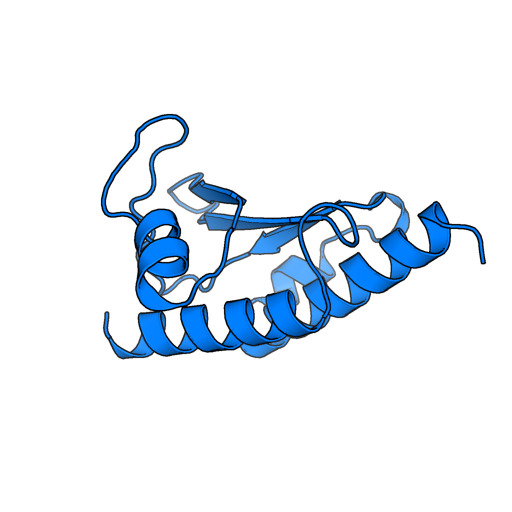A C 1
ATOM 802 O O . ALA A 1 105 ? -7.709 3.974 4.537 1.00 96.50 105 ALA A O 1
ATOM 803 N N . VAL A 1 106 ? -5.689 3.750 3.593 1.00 96.31 106 VAL A N 1
ATOM 804 C CA . VAL A 1 106 ? -5.189 2.805 4.608 1.00 96.31 106 VAL A CA 1
ATOM 805 C C . VAL A 1 106 ? -5.114 3.462 5.988 1.00 96.31 106 VAL A C 1
ATOM 807 O O . VAL A 1 106 ? -5.555 2.869 6.972 1.00 96.31 106 VAL A O 1
ATOM 810 N N . LEU A 1 107 ? -4.621 4.702 6.072 1.00 96.75 107 LEU A N 1
ATOM 811 C CA . LEU A 1 107 ? -4.575 5.453 7.331 1.00 96.75 107 LEU A CA 1
ATOM 812 C C . LEU A 1 107 ? -5.968 5.745 7.894 1.00 96.75 107 LEU A C 1
ATOM 814 O O . LEU A 1 107 ? -6.158 5.744 9.110 1.00 96.75 107 LEU A O 1
ATOM 818 N N . GLN A 1 108 ? -6.948 6.000 7.031 1.00 96.38 108 GLN A N 1
ATOM 819 C CA . GLN A 1 108 ? -8.330 6.173 7.451 1.00 96.38 108 GLN A CA 1
ATOM 820 C C . GLN A 1 108 ? -8.928 4.858 7.961 1.00 96.38 108 GLN A C 1
ATOM 822 O O . GLN A 1 108 ? -9.523 4.849 9.034 1.00 96.38 108 GLN A O 1
ATOM 827 N N . LEU A 1 109 ? -8.713 3.747 7.252 1.00 94.50 109 LEU A N 1
ATOM 828 C CA . LEU A 1 109 ? -9.167 2.426 7.692 1.00 94.50 109 LEU A CA 1
ATOM 829 C C . LEU A 1 109 ? -8.568 2.029 9.040 1.00 94.50 109 LEU A C 1
ATOM 831 O O . LEU A 1 109 ? -9.276 1.472 9.870 1.00 94.50 109 LEU A O 1
ATOM 835 N N . LEU A 1 110 ? -7.301 2.361 9.290 1.00 94.12 110 LEU A N 1
ATOM 836 C CA . LEU A 1 110 ? -6.670 2.142 10.590 1.00 94.12 110 LEU A CA 1
ATOM 837 C C . LEU A 1 110 ? -7.374 2.865 11.741 1.00 94.12 110 LEU A C 1
ATOM 839 O O . LEU A 1 110 ? -7.458 2.322 12.836 1.00 94.12 110 LEU A O 1
ATOM 843 N N . LYS A 1 111 ? -7.864 4.088 11.515 1.00 93.44 111 LYS A N 1
ATOM 844 C CA . LYS A 1 111 ? -8.557 4.878 12.548 1.00 93.44 111 LYS A CA 1
ATOM 845 C C . LYS A 1 111 ? -9.955 4.346 12.866 1.00 93.44 111 LYS A C 1
ATOM 847 O O . LYS A 1 111 ? -10.516 4.702 13.895 1.00 93.44 111 LYS A O 1
ATOM 852 N N . GLU A 1 112 ? -10.526 3.555 11.966 1.00 90.19 112 GLU A N 1
ATOM 853 C CA . GLU A 1 112 ? -11.901 3.056 12.043 1.00 90.19 112 GLU A CA 1
ATOM 854 C C . GLU A 1 112 ? -11.994 1.618 12.588 1.00 90.19 112 GLU A C 1
ATOM 856 O O . GLU A 1 112 ? -13.103 1.104 12.739 1.00 90.19 112 GLU A O 1
ATOM 861 N N . GLN A 1 113 ? -10.856 0.965 12.860 1.00 84.00 113 GLN A N 1
ATOM 862 C CA . GLN A 1 113 ? -10.746 -0.459 13.223 1.00 84.00 113 GLN A CA 1
ATOM 863 C C . GLN A 1 113 ? -10.376 -0.739 14.682 1.00 84.00 113 GLN A C 1
ATOM 865 O O . GLN A 1 113 ? -9.872 0.171 15.370 1.00 84.00 113 GLN A O 1
#

pLDDT: mean 87.58, std 7.88, range [60.31, 96.75]

Sequence (113 aa):
ETSSQHCHRRVLEAGRELAVAWGTSDEWLAVDEELVATQAMVRLPHSLKVQDVPGIPGAGVRSVLRSRFGVEAAIGNFGGSIGAYVRLSYAIYNTQDDIGRLRDAVLQLLKEQ

Radius of gyration: 13.54 Å; chains: 1; bounding box: 34×26×34 Å